Protein AF-A0A0L8N3B1-F1 (afdb_monomer_lite)

Radius of gyration: 16.02 Å; chains: 1; bounding box: 49×19×35 Å

pLDDT: mean 85.0, std 13.49, range [47.75, 98.38]

Organism: Streptomyces virginiae (NCBI:txid1961)

Structure (mmCIF, N/CA/C/O backbone):
data_AF-A0A0L8N3B1-F1
#
_entry.id   AF-A0A0L8N3B1-F1
#
loop_
_atom_site.group_PDB
_atom_site.id
_atom_site.type_symbol
_atom_site.label_atom_id
_atom_site.label_alt_id
_atom_site.label_comp_id
_atom_site.label_asym_id
_atom_site.label_entity_id
_atom_site.label_seq_id
_atom_site.pdbx_PDB_ins_code
_atom_site.Cartn_x
_atom_site.Cartn_y
_atom_site.Cartn_z
_atom_site.occupancy
_atom_site.B_iso_or_equiv
_atom_site.auth_seq_id
_atom_site.auth_comp_id
_atom_site.auth_asym_id
_atom_site.auth_atom_id
_atom_site.pdbx_PDB_model_num
ATOM 1 N N . ALA A 1 1 ? 37.572 -4.799 -17.765 1.00 51.28 1 ALA A N 1
ATOM 2 C CA . ALA A 1 1 ? 37.116 -3.430 -17.449 1.00 51.28 1 ALA A CA 1
ATOM 3 C C . ALA A 1 1 ? 36.775 -3.391 -15.966 1.00 51.28 1 ALA A C 1
ATOM 5 O O . ALA A 1 1 ? 36.320 -4.427 -15.487 1.00 51.28 1 ALA A O 1
ATOM 6 N N . PRO A 1 2 ? 37.029 -2.296 -15.228 1.00 56.22 2 PRO A N 1
ATOM 7 C CA . PRO A 1 2 ? 36.524 -2.205 -13.864 1.00 56.22 2 PRO A CA 1
ATOM 8 C C . PRO A 1 2 ? 34.991 -2.249 -13.926 1.00 56.22 2 PRO A C 1
ATOM 10 O O . PRO A 1 2 ? 34.391 -1.635 -14.808 1.00 56.22 2 PRO A O 1
ATOM 13 N N . SER A 1 3 ? 34.379 -3.047 -13.057 1.00 63.59 3 SER A N 1
ATOM 14 C CA . SER A 1 3 ? 32.934 -3.055 -12.834 1.00 63.59 3 SER A CA 1
ATOM 15 C C . SER A 1 3 ? 32.491 -1.644 -12.451 1.00 63.59 3 SER A C 1
ATOM 17 O O . SER A 1 3 ? 33.115 -1.030 -11.583 1.00 63.59 3 SER A O 1
ATOM 19 N N . SER A 1 4 ? 31.461 -1.111 -13.114 1.00 70.00 4 SER A N 1
ATOM 20 C CA . SER A 1 4 ? 30.819 0.134 -12.680 1.00 70.00 4 SER A CA 1
ATOM 21 C C . SER A 1 4 ? 30.446 0.024 -11.198 1.00 70.00 4 SER A C 1
ATOM 23 O O . SER A 1 4 ? 30.069 -1.072 -10.777 1.00 70.00 4 SER A O 1
ATOM 25 N N . PRO A 1 5 ? 30.558 1.106 -10.406 1.00 66.25 5 PRO A N 1
ATOM 26 C CA . PRO A 1 5 ? 30.042 1.085 -9.045 1.00 66.25 5 PRO A CA 1
ATOM 27 C C . PRO A 1 5 ? 28.557 0.723 -9.099 1.00 66.25 5 PRO A C 1
ATOM 29 O O . PRO A 1 5 ? 27.839 1.208 -9.981 1.00 66.25 5 PRO A O 1
ATOM 32 N N . ASP A 1 6 ? 28.122 -0.158 -8.197 1.00 62.72 6 ASP A N 1
ATOM 33 C CA . ASP A 1 6 ? 26.701 -0.441 -8.033 1.00 62.72 6 ASP A CA 1
ATOM 34 C C . ASP A 1 6 ? 25.964 0.890 -7.813 1.00 62.72 6 ASP A C 1
ATOM 36 O O . ASP A 1 6 ? 26.470 1.754 -7.088 1.00 62.72 6 ASP A O 1
ATOM 40 N N . PRO A 1 7 ? 24.816 1.113 -8.471 1.00 67.38 7 PRO A N 1
ATOM 41 C CA . PRO A 1 7 ? 24.070 2.347 -8.281 1.00 67.38 7 PRO A CA 1
ATOM 42 C C . PRO A 1 7 ? 23.618 2.473 -6.821 1.00 67.38 7 PRO A C 1
ATOM 44 O O . PRO A 1 7 ? 23.253 1.491 -6.175 1.00 67.38 7 PRO A O 1
ATOM 47 N N . GLU A 1 8 ? 23.655 3.698 -6.305 1.00 78.19 8 GLU A N 1
ATOM 48 C CA . GLU A 1 8 ? 23.182 4.030 -4.964 1.00 78.19 8 GLU A CA 1
ATOM 49 C C . GLU A 1 8 ? 21.658 3.843 -4.908 1.00 78.19 8 GLU A C 1
ATOM 51 O O . GLU A 1 8 ? 20.912 4.481 -5.656 1.00 78.19 8 GLU A O 1
ATOM 56 N N . TYR A 1 9 ? 21.190 2.922 -4.060 1.00 76.94 9 TYR A N 1
ATOM 57 C CA . TYR A 1 9 ? 19.767 2.620 -3.902 1.00 76.94 9 TYR A CA 1
ATOM 58 C C . TYR A 1 9 ? 19.256 3.133 -2.555 1.00 76.94 9 TYR A C 1
ATOM 60 O O . TYR A 1 9 ? 19.636 2.615 -1.504 1.00 76.94 9 TYR A O 1
ATOM 68 N N . ALA A 1 10 ? 18.315 4.077 -2.590 1.00 83.00 10 ALA A N 1
ATOM 69 C CA . ALA A 1 10 ? 17.569 4.489 -1.405 1.00 83.00 10 ALA A CA 1
ATOM 70 C C . ALA A 1 10 ? 16.579 3.393 -0.969 1.00 83.00 10 ALA A C 1
ATOM 72 O O . ALA A 1 10 ? 15.894 2.779 -1.795 1.00 83.00 10 ALA A O 1
ATOM 73 N N . ARG A 1 11 ? 16.458 3.163 0.343 1.00 87.75 11 ARG A N 1
ATOM 74 C CA . ARG A 1 11 ? 15.432 2.282 0.925 1.00 87.75 11 ARG A CA 1
ATOM 75 C C . ARG A 1 11 ? 14.273 3.130 1.421 1.00 87.75 11 ARG A C 1
ATOM 77 O O . ARG A 1 11 ? 14.486 4.036 2.213 1.00 87.75 11 ARG A O 1
ATOM 84 N N . LEU A 1 12 ? 13.048 2.825 1.002 1.00 90.38 12 LEU A N 1
ATOM 85 C CA . LEU A 1 12 ? 11.868 3.614 1.363 1.00 90.38 12 LEU A CA 1
ATOM 86 C C . LEU A 1 12 ? 10.875 2.789 2.189 1.00 90.38 12 LEU A C 1
ATOM 88 O O . LEU A 1 12 ? 10.516 1.674 1.813 1.00 90.38 12 LEU A O 1
ATOM 92 N N . LEU A 1 13 ? 10.377 3.367 3.280 1.00 92.44 13 LEU A N 1
ATOM 93 C CA . LEU A 1 13 ? 9.157 2.929 3.946 1.00 92.44 13 LEU A CA 1
ATOM 94 C C . LEU A 1 13 ? 7.957 3.556 3.226 1.00 92.44 13 LEU A C 1
ATOM 96 O O . LEU A 1 13 ? 7.787 4.778 3.221 1.00 92.44 13 LEU A O 1
ATOM 100 N N . ALA A 1 14 ? 7.131 2.706 2.621 1.00 92.06 14 ALA A N 1
ATOM 101 C CA . ALA A 1 14 ? 5.999 3.092 1.789 1.00 92.06 14 ALA A CA 1
ATOM 102 C C . ALA A 1 14 ? 4.768 2.230 2.113 1.00 92.06 14 ALA A C 1
ATOM 104 O O . ALA A 1 14 ? 4.893 1.062 2.489 1.00 92.06 14 ALA A O 1
ATOM 105 N N . THR A 1 15 ? 3.567 2.790 1.961 1.00 93.25 15 THR A N 1
ATOM 106 C CA . THR A 1 15 ? 2.322 2.013 2.045 1.00 93.25 15 THR A CA 1
ATOM 107 C C . THR A 1 15 ? 2.171 1.102 0.821 1.00 93.25 15 THR A C 1
ATOM 109 O O . THR A 1 15 ? 2.768 1.377 -0.221 1.00 93.25 15 THR A O 1
ATOM 112 N N . PRO A 1 16 ? 1.342 0.044 0.876 1.00 92.31 16 PRO A N 1
ATOM 113 C CA . PRO A 1 16 ? 1.072 -0.789 -0.299 1.00 92.31 16 PRO A CA 1
ATOM 114 C C . PRO A 1 16 ? 0.576 0.007 -1.519 1.00 92.31 16 PRO A C 1
ATOM 116 O O . PRO A 1 16 ? 0.964 -0.284 -2.647 1.00 92.31 16 PRO A O 1
ATOM 119 N N . GLU A 1 17 ? -0.228 1.052 -1.300 1.00 92.44 17 GLU A N 1
ATOM 120 C CA . GLU A 1 17 ? -0.660 1.984 -2.346 1.00 92.44 17 GLU A CA 1
ATOM 121 C C . GLU A 1 17 ? 0.528 2.714 -2.988 1.00 92.44 17 GLU A C 1
ATOM 123 O O . GLU A 1 17 ? 0.599 2.828 -4.206 1.00 92.44 17 GLU A O 1
ATOM 128 N N . GLN A 1 18 ? 1.486 3.171 -2.184 1.00 92.88 18 GLN A N 1
ATOM 129 C CA . GLN A 1 18 ? 2.67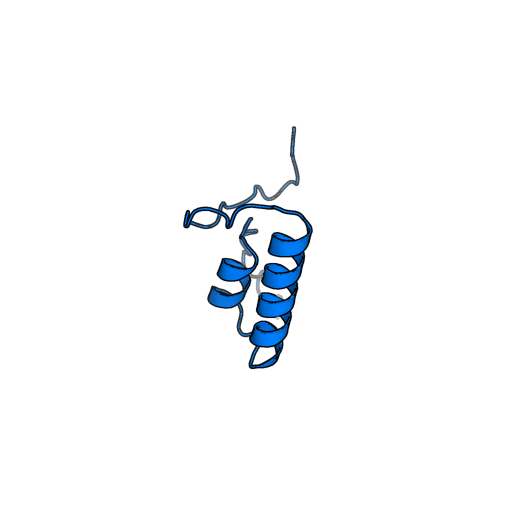2 3.869 -2.680 1.00 92.88 18 GLN A CA 1
ATOM 130 C C . GLN A 1 18 ? 3.651 2.931 -3.376 1.00 92.88 18 GLN A C 1
ATOM 132 O O . GLN A 1 18 ? 4.247 3.307 -4.379 1.00 92.88 18 GLN A O 1
ATOM 137 N N . VAL A 1 19 ? 3.801 1.696 -2.892 1.00 91.38 19 VAL A N 1
ATOM 138 C CA . VAL A 1 19 ? 4.598 0.684 -3.597 1.00 91.38 19 VAL A CA 1
ATOM 139 C C . VAL A 1 19 ? 4.019 0.460 -4.990 1.00 91.38 19 VAL A C 1
ATOM 141 O O . VAL A 1 19 ? 4.773 0.423 -5.957 1.00 91.38 19 VAL A O 1
ATOM 144 N N . ARG A 1 20 ? 2.690 0.401 -5.128 1.00 91.06 20 ARG A N 1
ATOM 145 C CA . ARG A 1 20 ? 2.026 0.308 -6.434 1.00 91.06 20 ARG A CA 1
ATOM 146 C C . ARG A 1 20 ? 2.296 1.519 -7.336 1.00 91.06 20 ARG A C 1
ATOM 148 O O . ARG A 1 20 ? 2.395 1.345 -8.543 1.00 91.06 20 ARG A O 1
ATOM 155 N N . GLU A 1 21 ? 2.392 2.722 -6.777 1.00 90.00 21 GLU A N 1
ATOM 156 C CA . GLU A 1 21 ? 2.712 3.945 -7.531 1.00 90.00 21 GLU A CA 1
ATOM 157 C C . GLU A 1 21 ? 4.184 3.992 -7.978 1.00 90.00 21 GLU A C 1
ATOM 159 O O . GLU A 1 21 ? 4.485 4.515 -9.048 1.00 90.00 21 GLU A O 1
ATOM 164 N N . LEU A 1 22 ? 5.097 3.444 -7.170 1.00 89.62 22 LEU A N 1
ATOM 165 C CA . LEU A 1 22 ? 6.546 3.481 -7.401 1.00 89.62 22 LEU A CA 1
ATOM 166 C C . LEU A 1 22 ? 7.080 2.293 -8.211 1.00 89.62 22 LEU A C 1
A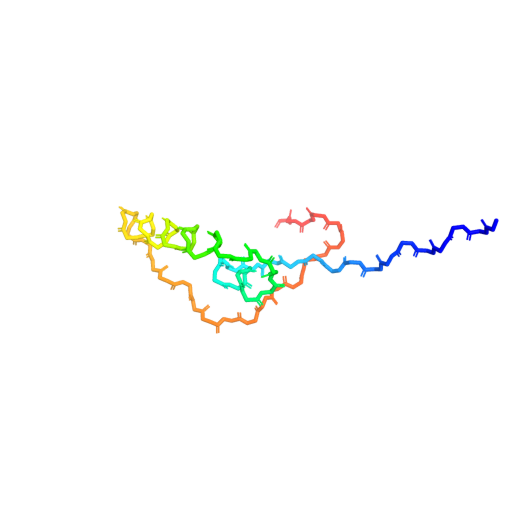TOM 168 O O . LEU A 1 22 ? 8.185 2.367 -8.744 1.00 89.62 22 LEU A O 1
ATOM 172 N N . SER A 1 23 ? 6.337 1.189 -8.270 1.00 84.38 23 SER A N 1
ATOM 173 C CA . SER A 1 23 ? 6.768 -0.049 -8.921 1.00 84.38 23 SER A CA 1
ATOM 174 C C . SER A 1 23 ? 5.984 -0.329 -10.196 1.00 84.38 23 SER A C 1
ATOM 176 O O . SER A 1 23 ? 4.768 -0.154 -10.258 1.00 84.38 23 SER A O 1
ATOM 178 N N . ASP A 1 24 ? 6.670 -0.866 -11.203 1.00 84.44 24 ASP A N 1
ATOM 179 C CA . ASP A 1 24 ? 6.018 -1.381 -12.407 1.00 84.44 24 ASP A CA 1
ATOM 180 C C . ASP A 1 24 ? 5.576 -2.843 -12.207 1.00 84.44 24 ASP A C 1
ATOM 182 O O . ASP A 1 24 ? 6.063 -3.778 -12.838 1.00 84.44 24 ASP A O 1
ATOM 186 N N . TRP A 1 25 ? 4.663 -3.067 -11.255 1.00 82.50 25 TRP A N 1
ATOM 187 C CA . TRP A 1 25 ? 4.118 -4.400 -10.939 1.00 82.50 25 TRP A CA 1
ATOM 188 C C . TRP A 1 25 ? 3.128 -4.941 -11.985 1.00 82.50 25 TRP A C 1
ATOM 190 O O . TRP A 1 25 ? 2.540 -6.008 -11.788 1.00 82.50 25 TRP A O 1
ATOM 200 N N . GLY A 1 26 ? 2.891 -4.212 -13.079 1.00 87.81 26 GLY A N 1
ATOM 201 C CA . GLY A 1 26 ? 1.966 -4.620 -14.137 1.00 87.81 26 GLY A CA 1
ATOM 202 C C . GLY A 1 26 ? 0.534 -4.872 -13.633 1.00 87.81 26 GLY A C 1
ATOM 203 O O . GLY A 1 26 ? 0.145 -4.386 -12.573 1.00 87.81 26 GLY A O 1
ATOM 204 N N . PRO A 1 27 ? -0.307 -5.622 -14.355 1.00 88.88 27 PRO A N 1
ATOM 205 C CA . PRO A 1 27 ? -1.704 -5.839 -13.963 1.00 88.88 27 PRO A CA 1
ATOM 206 C C . PRO A 1 27 ? -1.888 -6.518 -12.594 1.00 88.88 27 PRO A C 1
ATOM 208 O O . PRO A 1 27 ? -2.818 -6.168 -11.872 1.00 88.88 27 PRO A O 1
ATOM 211 N N . ALA A 1 28 ? -0.970 -7.410 -12.202 1.00 88.75 28 ALA A N 1
ATOM 212 C CA . ALA A 1 28 ? -1.067 -8.202 -10.972 1.00 88.75 28 ALA A CA 1
ATOM 213 C C . ALA A 1 28 ? -1.157 -7.348 -9.697 1.00 88.75 28 ALA A C 1
ATOM 215 O O . ALA A 1 28 ? -1.879 -7.690 -8.765 1.00 88.75 28 ALA A O 1
ATOM 216 N N . GLY A 1 29 ? -0.489 -6.191 -9.652 1.00 91.12 29 GLY A N 1
ATOM 217 C CA . GLY A 1 29 ? -0.551 -5.352 -8.453 1.00 91.12 29 GLY A CA 1
ATOM 218 C C . GLY A 1 29 ? -1.906 -4.664 -8.218 1.00 91.12 29 GLY A C 1
ATOM 219 O O . GLY A 1 29 ? -2.089 -4.085 -7.151 1.00 91.12 29 GLY A O 1
ATOM 220 N N . HIS A 1 30 ? -2.869 -4.729 -9.151 1.00 92.19 30 HIS A N 1
ATOM 221 C CA . HIS A 1 30 ? -4.259 -4.367 -8.842 1.00 92.19 30 HIS A CA 1
ATOM 222 C C . HIS A 1 30 ? -4.911 -5.390 -7.908 1.00 92.19 30 HIS A C 1
ATOM 224 O O . HIS A 1 30 ? -5.554 -4.996 -6.934 1.00 92.19 30 HIS A O 1
ATOM 230 N N . ASP A 1 31 ? -4.706 -6.679 -8.176 1.00 94.06 31 ASP A N 1
ATOM 231 C CA . ASP A 1 31 ? -5.267 -7.765 -7.372 1.00 94.06 31 ASP A CA 1
ATOM 232 C C . ASP A 1 31 ? -4.627 -7.793 -5.979 1.00 94.06 31 ASP A C 1
ATOM 234 O O . ASP A 1 31 ? -5.328 -7.903 -4.972 1.00 94.06 31 ASP A O 1
ATOM 238 N N . GLU A 1 32 ? -3.310 -7.578 -5.902 1.00 93.69 32 GLU A N 1
ATOM 239 C CA . GLU A 1 32 ? -2.596 -7.454 -4.624 1.00 93.69 32 GLU A CA 1
ATOM 240 C C . GLU A 1 32 ? -3.111 -6.271 -3.796 1.00 93.69 32 GLU A C 1
ATOM 242 O O . GLU A 1 32 ? -3.386 -6.402 -2.599 1.00 93.69 32 GLU A O 1
ATOM 247 N N . LEU A 1 33 ? -3.315 -5.106 -4.425 1.00 94.31 33 LEU A N 1
ATOM 248 C CA . LEU A 1 33 ? -3.828 -3.939 -3.712 1.00 94.31 33 LEU A CA 1
ATOM 249 C C . LEU A 1 33 ? -5.272 -4.159 -3.228 1.00 94.31 33 LEU A C 1
ATOM 251 O O . LEU A 1 33 ? -5.613 -3.772 -2.107 1.00 94.31 33 LEU A O 1
ATOM 255 N N . ALA A 1 34 ? -6.100 -4.846 -4.019 1.00 95.75 34 ALA A N 1
ATOM 256 C CA . ALA A 1 34 ? -7.444 -5.242 -3.610 1.00 95.75 34 ALA A CA 1
ATOM 257 C C . ALA A 1 34 ? -7.419 -6.210 -2.413 1.00 95.75 34 ALA A C 1
ATOM 259 O O . ALA A 1 34 ? -8.198 -6.048 -1.467 1.00 95.75 34 ALA A O 1
ATOM 260 N N . ALA A 1 35 ? -6.495 -7.177 -2.400 1.00 96.06 35 ALA A N 1
ATOM 261 C CA . ALA A 1 35 ? -6.312 -8.099 -1.281 1.00 96.06 35 ALA A CA 1
ATOM 262 C C . ALA A 1 35 ? -5.903 -7.364 0.009 1.00 96.06 35 ALA A C 1
ATOM 264 O O . ALA A 1 35 ? -6.459 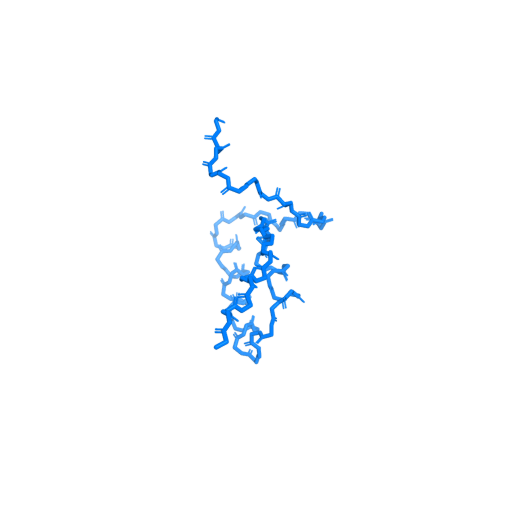-7.641 1.080 1.00 96.06 35 ALA A O 1
ATOM 265 N N . VAL A 1 36 ? -5.001 -6.380 -0.094 1.00 95.75 36 VAL A N 1
ATOM 266 C CA . VAL A 1 36 ? -4.616 -5.499 1.020 1.00 95.75 36 VAL A CA 1
ATOM 267 C C . VAL A 1 36 ? -5.827 -4.739 1.555 1.00 95.75 36 VAL A C 1
ATOM 269 O O . VAL A 1 36 ? -6.055 -4.730 2.766 1.00 95.75 36 VAL A O 1
ATOM 272 N N . HIS A 1 37 ? -6.634 -4.128 0.684 1.00 96.44 37 HIS A N 1
ATOM 273 C CA . HIS A 1 37 ? -7.835 -3.392 1.098 1.00 96.44 37 HIS A CA 1
ATOM 274 C C . HIS A 1 37 ? -8.835 -4.300 1.813 1.00 96.44 37 HIS A C 1
ATOM 276 O O . HIS A 1 37 ? -9.300 -3.960 2.901 1.00 96.44 37 HIS A O 1
ATOM 282 N N . ALA A 1 38 ? -9.086 -5.494 1.274 1.00 97.94 38 ALA A N 1
ATOM 283 C CA . ALA A 1 38 ? -9.962 -6.480 1.896 1.00 97.94 38 ALA A CA 1
ATOM 284 C C . ALA A 1 38 ? -9.441 -6.959 3.262 1.00 97.94 38 ALA A C 1
ATOM 286 O O . ALA A 1 38 ? -10.223 -7.211 4.182 1.00 97.94 38 ALA A O 1
ATOM 287 N N . ALA A 1 39 ? -8.124 -7.117 3.426 1.00 97.75 39 ALA A N 1
ATOM 288 C CA . ALA A 1 39 ? -7.521 -7.433 4.720 1.00 97.75 39 ALA A CA 1
ATOM 289 C C . ALA A 1 39 ? -7.699 -6.281 5.719 1.00 97.75 39 ALA A C 1
ATOM 291 O O . ALA A 1 39 ? -8.094 -6.510 6.860 1.00 97.75 39 ALA A O 1
ATOM 292 N N . ARG A 1 40 ? -7.489 -5.040 5.271 1.00 96.88 40 ARG A N 1
ATOM 293 C CA . ARG A 1 40 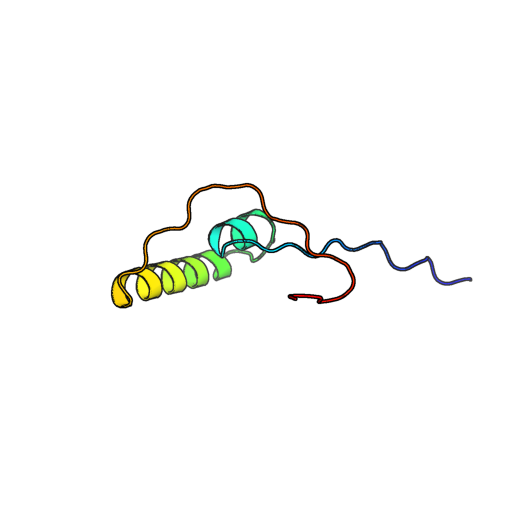? -7.635 -3.832 6.087 1.00 96.88 40 ARG A CA 1
ATOM 294 C C . ARG A 1 40 ? -9.057 -3.701 6.644 1.00 96.88 40 ARG A C 1
ATOM 296 O O . ARG A 1 40 ? -9.219 -3.505 7.846 1.00 96.88 40 ARG A O 1
ATOM 303 N N . THR A 1 41 ? -10.073 -3.933 5.808 1.00 97.88 41 THR A N 1
ATOM 304 C CA . THR A 1 41 ? -11.484 -3.983 6.227 1.00 97.88 41 THR A CA 1
ATOM 305 C C . THR A 1 41 ? -11.740 -5.075 7.262 1.00 97.88 41 THR A C 1
ATOM 307 O O . THR A 1 41 ? -12.351 -4.804 8.292 1.00 97.88 41 THR A O 1
ATOM 310 N N . ARG A 1 42 ? -11.255 -6.302 7.026 1.00 98.38 42 ARG A N 1
ATOM 311 C CA . ARG A 1 42 ? -11.445 -7.431 7.957 1.00 98.38 42 ARG A CA 1
ATOM 312 C C . ARG A 1 42 ? -10.816 -7.185 9.326 1.00 98.38 42 ARG A C 1
ATOM 314 O O . ARG A 1 42 ? -11.355 -7.637 10.328 1.00 98.38 42 ARG A O 1
ATOM 321 N N . LEU A 1 43 ? -9.691 -6.478 9.358 1.00 98.00 43 LEU A N 1
ATOM 322 C CA . LEU A 1 43 ? -8.963 -6.152 10.582 1.00 98.00 43 LEU A CA 1
ATOM 323 C C . LEU A 1 43 ? -9.431 -4.842 11.239 1.00 98.00 43 LEU A C 1
ATOM 325 O O . LEU A 1 43 ? -8.910 -4.482 12.290 1.00 98.00 43 LEU A O 1
ATOM 329 N N . GLY A 1 44 ? -10.381 -4.116 10.638 1.00 97.75 44 GLY A N 1
ATOM 330 C CA . GLY A 1 44 ? -10.834 -2.817 11.147 1.00 97.75 44 GLY A CA 1
ATOM 331 C C . GLY A 1 44 ? -9.743 -1.741 11.135 1.00 97.75 44 GLY A C 1
ATOM 332 O O . GLY A 1 44 ? -9.778 -0.816 11.943 1.00 97.75 44 GLY A O 1
ATOM 333 N N . LEU A 1 45 ? -8.755 -1.868 10.248 1.00 95.81 45 LEU A N 1
ATOM 334 C CA . LEU A 1 45 ? -7.643 -0.929 10.152 1.00 95.81 45 L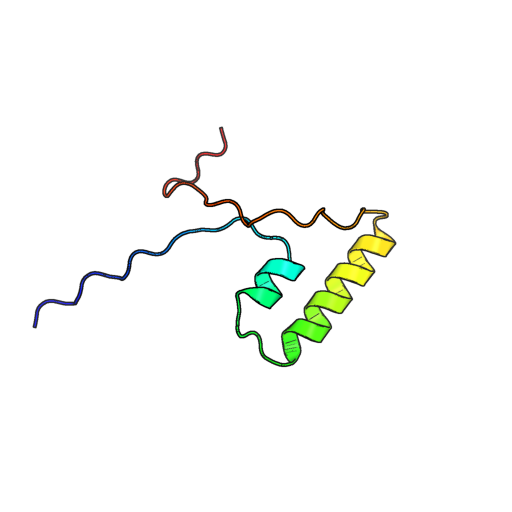EU A CA 1
ATOM 335 C C . LEU A 1 45 ? -8.038 0.275 9.277 1.00 95.81 45 LEU A C 1
ATOM 337 O O . LEU A 1 45 ? -8.660 0.096 8.225 1.00 95.81 45 LEU A O 1
ATOM 341 N N . PRO A 1 46 ? -7.674 1.510 9.661 1.00 94.00 46 PRO A N 1
ATOM 342 C CA . PRO A 1 46 ? -7.911 2.677 8.823 1.00 94.00 46 PRO A CA 1
ATOM 343 C C . PRO A 1 46 ? -6.975 2.676 7.610 1.00 94.00 46 PRO A C 1
ATOM 345 O O . PRO A 1 46 ? -5.869 2.133 7.655 1.00 94.00 46 PRO A O 1
ATOM 348 N N . ALA A 1 47 ? -7.398 3.325 6.524 1.00 90.94 47 ALA A N 1
ATOM 349 C CA . ALA A 1 47 ? -6.488 3.632 5.428 1.00 90.94 47 ALA A CA 1
ATOM 350 C C . ALA A 1 47 ? -5.389 4.594 5.926 1.00 90.94 47 ALA A C 1
ATOM 352 O O . ALA A 1 47 ? -5.711 5.565 6.619 1.00 90.94 47 ALA A O 1
ATOM 353 N N . PRO A 1 48 ? -4.109 4.345 5.597 1.00 89.88 48 PRO A N 1
ATOM 354 C CA . PRO A 1 48 ? -3.039 5.254 5.977 1.00 89.88 48 PRO A CA 1
ATOM 355 C C . PRO A 1 48 ? -3.228 6.619 5.289 1.00 89.88 48 PRO A C 1
ATOM 357 O O . PRO A 1 48 ? -3.681 6.671 4.140 1.00 89.88 48 PRO A O 1
ATOM 360 N N . PRO A 1 49 ? -2.893 7.733 5.964 1.00 90.94 49 PRO A N 1
ATOM 361 C CA . PRO A 1 49 ? -2.921 9.049 5.342 1.00 90.94 49 PRO A CA 1
ATOM 362 C C . PRO A 1 49 ? -1.919 9.114 4.183 1.00 90.94 49 PRO A C 1
ATOM 364 O O . PRO A 1 49 ? -0.883 8.451 4.197 1.00 90.94 49 PRO A O 1
ATOM 367 N N . ARG A 1 50 ? -2.207 9.947 3.178 1.00 87.38 50 ARG A N 1
ATOM 368 C CA . ARG A 1 50 ? -1.266 10.196 2.081 1.00 87.38 50 ARG A CA 1
ATOM 369 C C . ARG A 1 50 ? -0.141 11.117 2.549 1.00 87.38 50 ARG A C 1
ATOM 371 O O . ARG A 1 50 ? -0.279 12.335 2.520 1.00 87.38 50 ARG A O 1
ATOM 378 N N . THR A 1 51 ? 0.967 10.518 2.960 1.00 91.19 51 THR A N 1
ATOM 379 C CA . THR A 1 51 ? 2.231 11.192 3.288 1.00 91.19 51 THR A CA 1
ATOM 380 C C . THR A 1 51 ? 3.326 10.724 2.336 1.00 91.19 51 THR A C 1
ATOM 382 O O . THR A 1 51 ? 3.256 9.579 1.903 1.00 91.19 51 THR A O 1
ATOM 385 N N . PRO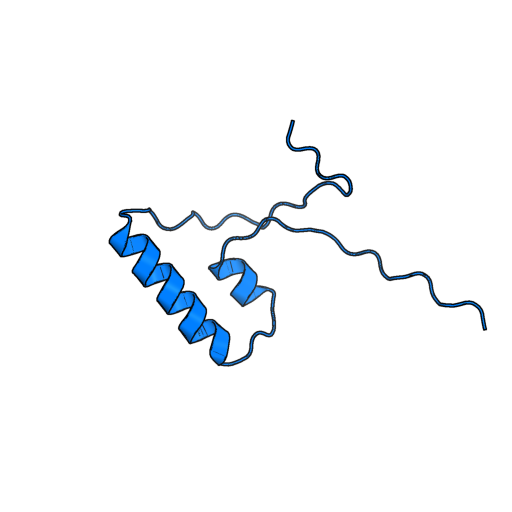 A 1 52 ? 4.346 11.533 2.007 1.00 91.81 52 PRO A N 1
ATOM 386 C CA . PRO A 1 52 ? 5.482 11.066 1.209 1.00 91.81 52 PRO A CA 1
ATOM 387 C C . PRO A 1 52 ? 6.155 9.812 1.808 1.00 91.81 52 PRO A C 1
ATOM 389 O O . PRO A 1 52 ? 6.142 9.663 3.036 1.00 91.81 52 PRO A O 1
ATOM 392 N N . PRO A 1 53 ? 6.742 8.918 0.985 1.00 90.69 53 PRO A N 1
ATOM 393 C CA . PRO A 1 53 ? 7.545 7.803 1.484 1.00 90.69 53 PRO A CA 1
ATOM 394 C C . PRO A 1 53 ? 8.692 8.306 2.362 1.00 90.69 53 PRO A C 1
ATOM 396 O O . PRO A 1 53 ? 9.274 9.356 2.093 1.00 90.69 53 PRO A O 1
ATOM 399 N N . THR A 1 54 ? 9.016 7.559 3.413 1.00 91.25 54 THR A N 1
ATOM 400 C CA . THR A 1 54 ? 10.126 7.902 4.313 1.00 91.25 54 THR A CA 1
ATOM 401 C C . THR A 1 54 ? 11.370 7.137 3.899 1.00 91.25 54 THR A C 1
ATOM 403 O O . THR A 1 54 ? 11.332 5.913 3.820 1.00 91.25 54 THR A O 1
ATOM 406 N N . GLU A 1 55 ? 12.470 7.838 3.652 1.00 90.56 55 GLU A N 1
ATOM 407 C CA . GLU A 1 55 ? 13.759 7.194 3.418 1.00 90.56 55 GLU A CA 1
ATOM 408 C C . GLU A 1 55 ? 14.303 6.595 4.717 1.00 90.56 55 GLU A C 1
ATOM 410 O O . GLU A 1 55 ? 14.269 7.217 5.781 1.00 90.56 55 GLU A O 1
ATOM 415 N N . LEU A 1 56 ? 14.749 5.347 4.633 1.00 88.31 56 LEU A N 1
ATOM 416 C CA . LEU A 1 56 ? 15.333 4.601 5.731 1.00 88.31 56 LEU A CA 1
ATOM 417 C C . LEU A 1 56 ? 16.860 4.721 5.680 1.00 88.31 56 LEU A C 1
ATOM 419 O O . LEU A 1 56 ? 17.430 4.679 4.589 1.00 88.31 56 LEU A O 1
ATOM 423 N N . PRO A 1 57 ? 17.532 4.801 6.841 1.00 83.50 57 PRO A N 1
ATOM 424 C CA . PRO A 1 57 ? 18.989 4.798 6.896 1.00 83.50 57 PRO A CA 1
ATOM 425 C C . PRO A 1 57 ? 19.579 3.500 6.316 1.00 83.50 57 PRO A C 1
ATOM 427 O O . PRO A 1 57 ? 18.951 2.435 6.348 1.00 83.50 57 PRO A O 1
ATOM 430 N N . GLU A 1 58 ? 20.810 3.580 5.802 1.00 75.62 58 GLU A N 1
ATOM 431 C CA . GLU A 1 58 ? 21.512 2.439 5.194 1.00 75.62 58 GLU A CA 1
ATOM 432 C C . GLU A 1 58 ? 21.725 1.276 6.177 1.00 75.62 58 GLU A C 1
ATOM 434 O O . GLU A 1 58 ? 21.634 0.100 5.799 1.00 75.62 58 GLU A O 1
ATOM 439 N N . GLU A 1 59 ? 21.926 1.583 7.457 1.00 69.88 59 GLU A N 1
ATOM 440 C CA . GLU A 1 59 ? 21.937 0.608 8.541 1.00 69.88 59 GLU A CA 1
ATOM 441 C C . GLU A 1 59 ? 20.553 0.539 9.191 1.00 69.88 59 GLU A C 1
ATOM 443 O O . GLU A 1 59 ? 20.001 1.555 9.607 1.00 69.88 59 GLU A O 1
ATOM 448 N N . GLY A 1 60 ? 19.990 -0.668 9.308 1.00 60.56 60 GLY A N 1
ATOM 449 C CA . GLY A 1 60 ? 18.657 -0.934 9.864 1.00 60.56 60 GLY A CA 1
ATOM 450 C C . GLY A 1 60 ? 18.506 -0.663 11.368 1.00 60.56 60 GLY A C 1
ATOM 451 O O . GLY A 1 60 ? 18.039 -1.528 12.103 1.00 60.56 60 GLY A O 1
ATOM 452 N N . ALA A 1 61 ? 18.884 0.519 11.846 1.00 51.75 61 ALA A N 1
ATOM 453 C CA . ALA A 1 61 ? 18.723 0.940 13.227 1.00 51.75 61 ALA A CA 1
ATOM 454 C C . ALA A 1 61 ? 17.335 1.560 13.445 1.00 51.75 61 ALA A C 1
ATOM 456 O O . ALA A 1 61 ? 17.182 2.763 13.647 1.00 51.75 61 ALA A O 1
ATOM 457 N N . LEU A 1 62 ? 16.316 0.700 13.475 1.00 51.41 62 LEU A N 1
ATOM 458 C CA . LEU A 1 62 ? 15.280 0.868 14.490 1.00 51.41 62 LEU A CA 1
ATOM 459 C C . LEU A 1 62 ? 15.999 0.775 15.846 1.00 51.41 62 LEU A C 1
ATOM 461 O O . LEU A 1 62 ? 16.468 -0.300 16.220 1.00 51.41 62 LEU A O 1
ATOM 465 N N . ARG A 1 63 ? 16.169 1.911 16.527 1.00 47.75 63 ARG A N 1
ATOM 466 C CA . ARG A 1 63 ? 16.383 1.924 17.978 1.00 47.75 63 ARG A CA 1
ATOM 467 C C . ARG A 1 63 ? 15.036 1.995 18.671 1.00 47.75 63 ARG A C 1
ATOM 469 O O . ARG A 1 63 ? 14.185 2.770 18.183 1.00 47.75 63 ARG A O 1
#

Secondary structure (DSSP, 8-state):
-PPPPPPP--EEE--HHHHHHHS--TTHHHHHHHHHHHHHHHTTPPPPP--PPEEEPSS----

Sequence (63 aa):
APSSPDPEYARLLATPEQVRELSDWGPAGHDELAAVHAARTRLGLPAPPRTPPTELPEEGALR

Foldseek 3Di:
DPDDPDDDDWDWDDDLVVCVVVDPPDPVSVVVVVVVVVVCVVVVHDDDDDDDIDTDDPDPDPD